Protein AF-A0A2G9QDI0-F1 (afdb_monomer)

Solvent-accessible surface area (backbone atoms only — not comparable to full-atom values): 6981 Å² total; per-residue (Å²): 109,68,62,60,52,101,79,57,48,30,57,57,38,56,26,32,65,71,65,40,63,67,59,38,51,53,41,46,76,70,64,34,63,61,71,66,82,94,65,71,67,58,73,67,55,52,57,70,60,60,84,66,69,101,73,79,79,75,68,57,62,48,36,53,36,35,18,27,64,72,62,37,47,71,56,40,53,52,43,42,75,69,64,33,63,73,79,46,56,29,86,84,68,43,35,26,54,75,53,32,55,88,88,32,74,46,27,51,50,43,53,53,56,60,68,72,77,114

Nearest PDB structures (foldseek):
  8fds-assembly1_A  TM=7.554E-01  e=3.719E-04  Homo sapiens
  4uuc-assembly1_A  TM=4.598E-01  e=1.006E-05  Homo sapiens
  3b95-assembly2_B  TM=5.152E-01  e=8.775E-05  Homo sapiens
  5gp7-assembly1_A  TM=4.749E-01  e=6.288E-05  Homo sapiens
  6iyb-assembly2_D  TM=5.246E-01  e=5.191E-04  Homo sapiens

Mean predicted aligned error: 8.55 Å

Radius of gyration: 14.85 Å; Cα contacts (8 Å, |Δi|>4): 146; chains: 1; bounding box: 28×31×45 Å

pLDDT: mean 78.04, std 16.66, range [35.28, 94.75]

Organism: Aquarana catesbeiana (NCBI:txid8400)

Foldseek 3Di:
DQDADLLRDGQLLVCLLVVPPVSNVVCVVVPHDQQPPDDDDDVVSVVVVVPDDDDCLRKPDGSLLSCQLVLPLVSNVVSVVSPHDQCDAMPVRDGSLNSHDPPRSNVVSSVVVVVVVD

Structure (mmCIF, N/CA/C/O backbone):
data_AF-A0A2G9QDI0-F1
#
_entry.id   AF-A0A2G9QDI0-F1
#
loop_
_atom_site.group_PDB
_atom_site.id
_atom_site.type_symbol
_atom_site.label_atom_id
_atom_site.label_alt_id
_atom_site.label_comp_id
_atom_site.label_asym_id
_atom_site.label_entity_id
_atom_site.label_seq_id
_atom_site.pdbx_PDB_ins_code
_atom_site.Cartn_x
_atom_site.Cartn_y
_atom_site.Cartn_z
_atom_site.occupancy
_atom_site.B_iso_or_equiv
_atom_site.auth_seq_id
_atom_site.auth_comp_id
_atom_site.auth_asym_id
_atom_site.auth_atom_id
_atom_site.pdbx_PDB_model_num
ATOM 1 N N . VAL A 1 1 ? -13.967 6.679 -7.902 1.00 79.19 1 VAL A N 1
ATOM 2 C CA . VAL A 1 1 ? -12.640 6.767 -7.250 1.00 79.19 1 VAL A CA 1
ATOM 3 C C . VAL A 1 1 ? -11.842 5.461 -7.288 1.00 79.19 1 VAL A C 1
ATOM 5 O O . VAL A 1 1 ? -10.627 5.540 -7.317 1.00 79.19 1 VAL A O 1
ATOM 8 N N . ASP A 1 2 ? -12.474 4.284 -7.410 1.00 81.19 2 ASP A N 1
ATOM 9 C CA . ASP A 1 2 ? -11.771 2.978 -7.429 1.00 81.19 2 ASP A CA 1
ATOM 10 C C . ASP A 1 2 ? -11.440 2.416 -8.827 1.00 81.19 2 ASP A C 1
ATOM 12 O O . ASP A 1 2 ? -11.217 1.212 -8.974 1.00 81.19 2 ASP A O 1
ATOM 16 N N . ALA A 1 3 ? -11.475 3.239 -9.881 1.00 81.25 3 ALA A N 1
ATOM 17 C CA . ALA A 1 3 ? -11.187 2.761 -11.236 1.00 81.25 3 ALA A CA 1
ATOM 18 C C . ALA A 1 3 ? -9.767 2.178 -11.306 1.00 81.25 3 ALA A C 1
ATOM 20 O O . ALA A 1 3 ? -8.860 2.708 -10.676 1.00 81.25 3 ALA A O 1
ATOM 21 N N . ARG A 1 4 ? -9.570 1.094 -12.059 1.00 78.50 4 ARG A N 1
ATOM 22 C CA . ARG A 1 4 ? -8.254 0.464 -12.219 1.00 78.50 4 ARG A CA 1
ATOM 23 C C . ARG A 1 4 ? -7.603 0.890 -13.526 1.00 78.50 4 ARG A C 1
ATOM 25 O O . ARG A 1 4 ? -8.290 0.964 -14.544 1.00 78.50 4 ARG A O 1
ATOM 32 N N . ASN A 1 5 ? -6.298 1.144 -13.497 1.00 76.06 5 ASN A N 1
ATOM 33 C CA . ASN A 1 5 ? -5.514 1.354 -14.714 1.00 76.06 5 ASN A CA 1
ATOM 34 C C . ASN A 1 5 ? -5.221 0.010 -15.427 1.00 76.06 5 ASN A C 1
ATOM 36 O O . ASN A 1 5 ? -5.660 -1.053 -14.981 1.00 76.06 5 ASN A O 1
ATOM 40 N N . ILE A 1 6 ? -4.471 0.050 -16.535 1.00 69.62 6 ILE A N 1
ATOM 41 C CA . ILE A 1 6 ? -4.079 -1.146 -17.313 1.00 69.62 6 ILE A CA 1
ATOM 42 C C . ILE A 1 6 ? -3.256 -2.164 -16.507 1.00 69.62 6 ILE A C 1
ATOM 44 O O . ILE A 1 6 ? -3.189 -3.335 -16.871 1.00 69.62 6 ILE A O 1
ATOM 48 N N . ASP A 1 7 ? -2.646 -1.723 -15.408 1.00 67.19 7 ASP A N 1
ATOM 49 C CA . ASP A 1 7 ? -1.860 -2.551 -14.498 1.00 67.19 7 ASP A CA 1
ATOM 50 C C . ASP A 1 7 ? -2.702 -3.113 -13.343 1.00 67.19 7 ASP A C 1
ATOM 52 O O . ASP A 1 7 ? -2.204 -3.907 -12.549 1.00 67.19 7 ASP A O 1
ATOM 56 N N . GLY A 1 8 ? -3.979 -2.731 -13.245 1.00 72.56 8 GLY A N 1
ATOM 57 C CA . GLY A 1 8 ? -4.871 -3.134 -12.161 1.00 72.56 8 GLY A CA 1
ATOM 58 C C . GLY A 1 8 ? -4.769 -2.271 -10.898 1.00 72.56 8 GLY A C 1
ATOM 59 O O . GLY A 1 8 ? -5.526 -2.516 -9.955 1.00 72.56 8 GLY A O 1
ATOM 60 N N . SER A 1 9 ? -3.898 -1.255 -10.872 1.00 76.19 9 SER A N 1
ATOM 61 C CA . SER A 1 9 ? -3.743 -0.339 -9.733 1.00 76.19 9 SER A CA 1
ATOM 62 C C . SER A 1 9 ? -4.928 0.613 -9.614 1.00 76.19 9 SER A C 1
ATOM 64 O O . SER A 1 9 ? -5.440 1.114 -10.619 1.00 76.19 9 SER A O 1
ATOM 66 N N . THR A 1 10 ? -5.355 0.886 -8.379 1.00 84.75 10 THR A N 1
ATOM 67 C CA . THR A 1 10 ? -6.307 1.964 -8.079 1.00 84.75 10 THR A CA 1
ATOM 68 C C . THR A 1 10 ? -5.564 3.286 -7.847 1.00 84.75 10 THR A C 1
ATOM 70 O O . THR A 1 10 ? -4.398 3.262 -7.444 1.00 84.75 10 THR A O 1
ATOM 73 N N . PRO A 1 11 ? -6.235 4.446 -7.989 1.00 86.94 11 PRO A N 1
ATOM 74 C CA . PRO A 1 11 ? -5.667 5.746 -7.637 1.00 86.94 11 PRO A CA 1
ATOM 75 C C . PRO A 1 11 ? -5.088 5.797 -6.219 1.00 86.94 11 PRO A C 1
ATOM 77 O O . PRO A 1 11 ? -4.084 6.463 -5.987 1.00 86.94 11 PRO A O 1
ATOM 80 N N . LEU A 1 12 ? -5.692 5.064 -5.275 1.00 85.19 12 LEU A N 1
ATOM 81 C CA . LEU A 1 12 ? -5.205 4.971 -3.899 1.00 85.19 12 LEU A CA 1
ATOM 82 C C . LEU A 1 12 ? -3.851 4.246 -3.816 1.00 85.19 12 LEU A C 1
ATOM 84 O O . LEU A 1 12 ? -2.977 4.683 -3.067 1.00 85.19 12 LEU A O 1
ATOM 88 N N . CYS A 1 13 ? -3.650 3.174 -4.593 1.00 81.12 13 CYS A N 1
ATOM 89 C CA . CYS A 1 13 ? -2.360 2.483 -4.673 1.00 81.12 13 CYS A CA 1
ATOM 90 C C . CYS A 1 13 ? -1.281 3.384 -5.282 1.00 81.12 13 CYS A C 1
ATOM 92 O O . CYS A 1 13 ? -0.195 3.487 -4.714 1.00 81.12 13 CYS A O 1
ATOM 94 N N . ASP A 1 14 ? -1.590 4.084 -6.376 1.00 83.75 14 ASP A N 1
ATOM 95 C CA . ASP A 1 14 ? -0.634 4.977 -7.042 1.00 83.75 14 ASP A CA 1
ATOM 96 C C . ASP A 1 14 ? -0.242 6.158 -6.134 1.00 83.75 14 ASP A C 1
ATOM 98 O O . ASP A 1 14 ? 0.942 6.463 -5.980 1.00 83.75 14 ASP A O 1
ATOM 102 N N . ALA A 1 15 ? -1.211 6.772 -5.443 1.00 85.56 15 ALA A N 1
ATOM 103 C CA . ALA A 1 15 ? -0.945 7.833 -4.472 1.00 85.56 15 ALA A CA 1
ATOM 104 C C . ALA A 1 15 ? -0.105 7.337 -3.279 1.00 85.56 15 ALA A C 1
ATOM 106 O O . ALA A 1 15 ? 0.790 8.047 -2.815 1.00 85.56 15 ALA A O 1
ATOM 107 N N . SER A 1 16 ? -0.344 6.100 -2.824 1.00 81.31 16 SER A N 1
ATOM 108 C CA . SER A 1 16 ? 0.442 5.455 -1.761 1.00 81.31 16 SER A CA 1
ATOM 109 C C . SER A 1 16 ? 1.874 5.160 -2.201 1.00 81.31 16 SER A C 1
ATOM 111 O O . SER A 1 16 ? 2.806 5.388 -1.434 1.00 81.31 16 SER A O 1
ATOM 113 N N . ALA A 1 17 ? 2.071 4.701 -3.440 1.00 79.25 17 ALA A N 1
ATOM 114 C CA . ALA A 1 17 ? 3.396 4.492 -4.019 1.00 79.25 17 ALA A CA 1
ATOM 115 C C . ALA A 1 17 ? 4.170 5.811 -4.178 1.00 79.25 17 ALA A C 1
ATOM 117 O O . ALA A 1 17 ? 5.381 5.840 -3.965 1.00 79.25 17 ALA A O 1
ATOM 118 N N . ALA A 1 18 ? 3.470 6.904 -4.494 1.00 83.19 18 ALA A N 1
ATOM 119 C CA . ALA 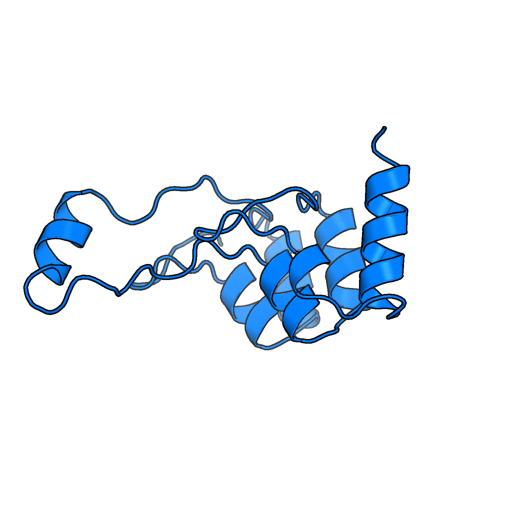A 1 18 ? 4.031 8.252 -4.535 1.00 83.19 18 ALA A CA 1
ATOM 120 C C . ALA A 1 18 ? 4.244 8.878 -3.140 1.00 83.19 18 ALA A C 1
ATOM 122 O O . ALA A 1 18 ? 4.900 9.911 -3.032 1.00 83.19 18 ALA A O 1
ATOM 123 N N . GLY A 1 19 ? 3.690 8.282 -2.076 1.00 79.94 19 GLY A N 1
ATOM 124 C CA . GLY A 1 19 ? 3.771 8.798 -0.706 1.00 79.94 19 GLY A CA 1
ATOM 125 C C . GLY A 1 19 ? 2.976 10.087 -0.461 1.00 79.94 19 GLY A C 1
ATOM 126 O O . GLY A 1 19 ? 3.265 10.798 0.498 1.00 79.94 19 GLY A O 1
ATOM 127 N N . SER A 1 20 ? 1.996 10.410 -1.311 1.00 88.88 20 SER A N 1
ATOM 128 C CA . SER A 1 20 ? 1.243 11.667 -1.225 1.00 88.88 20 SER A CA 1
ATOM 129 C C . SER A 1 20 ? 0.066 11.551 -0.254 1.00 88.88 20 SER A C 1
ATOM 131 O O . SER A 1 20 ? -1.012 11.078 -0.616 1.00 88.88 20 SER A O 1
ATOM 133 N N . LEU A 1 21 ? 0.270 12.001 0.986 1.00 87.19 21 LEU A N 1
ATOM 134 C CA . LEU A 1 21 ? -0.739 11.935 2.048 1.00 87.19 21 LEU A CA 1
ATOM 135 C C . LEU A 1 21 ? -1.999 12.743 1.713 1.00 87.19 21 LEU A C 1
ATOM 137 O O . LEU A 1 21 ? -3.101 12.303 2.020 1.00 87.19 21 LEU A O 1
ATOM 141 N N . GLU A 1 22 ? -1.863 13.898 1.064 1.00 90.31 22 GLU A N 1
ATOM 142 C CA . GLU A 1 22 ? -2.983 14.761 0.678 1.00 90.31 22 GLU A CA 1
ATOM 143 C C . GLU A 1 22 ? -3.889 14.077 -0.349 1.00 90.31 22 GLU A C 1
ATOM 145 O O . GLU A 1 22 ? -5.107 14.040 -0.175 1.00 90.31 22 GLU A O 1
ATOM 150 N N . CYS A 1 23 ? -3.297 13.478 -1.388 1.00 88.75 23 CYS A N 1
ATOM 151 C CA . CYS A 1 23 ? -4.038 12.712 -2.387 1.00 88.75 23 CYS A CA 1
ATOM 152 C C . CYS A 1 23 ? -4.743 11.512 -1.753 1.00 88.75 23 CYS A C 1
ATOM 154 O O . CYS A 1 23 ? -5.881 11.210 -2.100 1.00 88.75 23 CYS A O 1
ATOM 156 N N . ILE A 1 24 ? -4.087 10.842 -0.805 1.00 86.19 24 ILE A N 1
ATOM 157 C CA . ILE A 1 24 ? -4.644 9.684 -0.102 1.00 86.19 24 ILE A CA 1
ATOM 158 C C . ILE A 1 24 ? -5.838 10.102 0.754 1.00 86.19 24 ILE A C 1
ATOM 160 O O . ILE A 1 24 ? -6.904 9.510 0.604 1.00 86.19 24 ILE A O 1
ATOM 164 N N 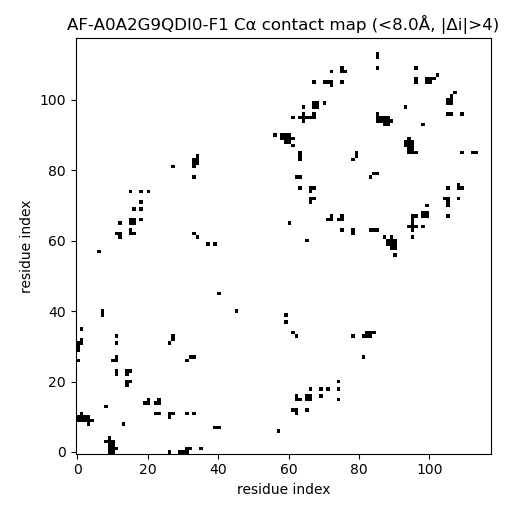. LYS A 1 25 ? -5.706 11.155 1.572 1.00 87.00 25 LYS A N 1
ATOM 165 C CA . LYS A 1 25 ? -6.819 11.704 2.364 1.00 87.00 25 LYS A CA 1
ATOM 166 C C . LYS A 1 25 ? -8.016 12.034 1.481 1.00 87.00 25 LYS A C 1
ATOM 168 O O . LYS A 1 25 ? -9.113 11.557 1.748 1.00 87.00 25 LYS A O 1
ATOM 173 N N . LEU A 1 26 ? -7.788 12.765 0.390 1.00 92.12 26 LEU A N 1
ATOM 174 C CA . LEU A 1 26 ? -8.854 13.146 -0.532 1.00 92.12 26 LEU A CA 1
ATOM 175 C C . LEU A 1 26 ? -9.535 11.917 -1.154 1.00 92.12 26 LEU A C 1
ATOM 177 O O . LEU A 1 26 ? -10.756 11.842 -1.215 1.00 92.12 26 LEU A O 1
ATOM 181 N N . LEU A 1 27 ? -8.768 10.921 -1.601 1.00 89.62 27 LEU A N 1
ATOM 182 C CA . LEU A 1 27 ? -9.338 9.700 -2.175 1.00 89.62 27 LEU A CA 1
ATOM 183 C C . LEU A 1 27 ? -10.189 8.935 -1.153 1.00 89.62 27 LEU A C 1
ATOM 185 O O . LEU A 1 27 ? -11.281 8.477 -1.493 1.00 89.62 27 LEU A O 1
ATOM 189 N N . LEU A 1 28 ? -9.714 8.824 0.089 1.00 86.31 28 LEU A N 1
ATOM 190 C CA . LEU A 1 28 ? -10.423 8.154 1.181 1.00 86.31 28 LEU A CA 1
ATOM 191 C C . LEU A 1 28 ? -11.711 8.890 1.573 1.00 86.31 28 LEU A C 1
ATOM 193 O O . LEU A 1 28 ? -12.753 8.251 1.710 1.00 86.31 28 LEU A O 1
ATOM 197 N N . GLU A 1 29 ? -11.678 10.221 1.670 1.00 88.38 29 GLU A N 1
ATOM 198 C CA . GLU A 1 29 ? -12.858 11.061 1.935 1.00 88.38 29 GLU A CA 1
ATOM 199 C C . GLU A 1 29 ? -13.945 10.898 0.863 1.00 88.38 29 GLU A C 1
ATOM 201 O O . GLU A 1 29 ? -15.136 10.905 1.170 1.00 88.38 29 GLU A O 1
ATOM 206 N N . TYR A 1 30 ? -13.547 10.679 -0.392 1.00 90.69 30 TYR A N 1
ATOM 207 C CA . TYR A 1 30 ? -14.466 10.417 -1.503 1.00 90.69 30 TYR A CA 1
ATOM 208 C C . TYR A 1 30 ? -14.872 8.935 -1.625 1.00 90.69 30 TYR A C 1
ATOM 210 O O . TYR A 1 30 ? -15.458 8.528 -2.634 1.00 90.69 30 TYR A O 1
ATOM 218 N N . GLY A 1 31 ? -14.586 8.122 -0.604 1.00 85.00 31 GLY A N 1
ATOM 219 C CA . GLY A 1 31 ? -15.038 6.737 -0.497 1.00 85.00 31 GLY A CA 1
ATOM 220 C C . GLY A 1 31 ? -14.192 5.732 -1.274 1.00 85.00 31 GLY A C 1
ATOM 221 O O . GLY A 1 31 ? -14.714 4.690 -1.675 1.00 85.00 31 GLY A O 1
ATOM 222 N N . ALA A 1 32 ? -12.909 6.026 -1.522 1.00 85.88 32 ALA A N 1
ATOM 223 C CA . ALA A 1 32 ? -12.008 5.042 -2.109 1.00 85.88 32 ALA A CA 1
ATOM 224 C C . ALA A 1 32 ? -11.892 3.810 -1.205 1.00 85.88 32 ALA A C 1
ATOM 226 O O . ALA A 1 32 ? -11.685 3.906 0.006 1.00 85.88 32 ALA A O 1
ATOM 227 N N . LYS A 1 33 ? -11.995 2.627 -1.805 1.00 80.25 33 LYS A N 1
ATOM 228 C CA . LYS A 1 33 ? -11.842 1.364 -1.086 1.00 80.25 33 LYS A CA 1
ATOM 229 C C . LYS A 1 33 ? -10.379 1.167 -0.716 1.00 80.25 33 LYS A C 1
ATOM 231 O O . LYS A 1 33 ? -9.532 1.017 -1.593 1.00 80.25 33 LYS A O 1
ATOM 236 N N . VAL A 1 34 ? -10.108 1.065 0.584 1.00 79.06 34 VAL A N 1
ATOM 237 C CA . VAL A 1 34 ? -8.759 0.783 1.111 1.00 79.06 34 VAL A CA 1
ATOM 238 C C . VAL A 1 34 ? -8.277 -0.617 0.732 1.00 79.06 34 VAL A C 1
ATOM 240 O O . VAL A 1 34 ? -7.101 -0.825 0.444 1.00 79.06 34 VAL A O 1
ATOM 243 N N . ASN A 1 35 ? -9.208 -1.573 0.673 1.00 70.00 35 ASN A N 1
ATOM 244 C CA . ASN A 1 35 ? -8.946 -2.960 0.294 1.00 70.00 35 ASN A CA 1
ATOM 245 C C . ASN A 1 35 ? -9.876 -3.363 -0.866 1.00 70.00 35 ASN A C 1
ATOM 247 O O . ASN A 1 35 ? -10.862 -4.072 -0.645 1.00 70.00 35 ASN A O 1
ATOM 251 N N . PRO A 1 36 ? -9.657 -2.876 -2.099 1.00 63.69 36 PRO A N 1
ATOM 252 C CA . PRO A 1 36 ? -10.534 -3.227 -3.205 1.00 63.69 36 PRO A CA 1
ATOM 253 C C . PRO A 1 36 ? -10.474 -4.749 -3.461 1.00 63.69 36 PRO A C 1
ATOM 255 O O . PRO A 1 36 ? -9.406 -5.348 -3.329 1.00 63.69 36 PRO A O 1
ATOM 258 N N . PRO A 1 37 ? -11.595 -5.395 -3.840 1.00 55.69 37 PRO A N 1
ATOM 259 C CA . PRO A 1 37 ? -11.645 -6.842 -4.035 1.00 55.69 37 PRO A CA 1
ATOM 260 C C . PRO A 1 37 ? -10.650 -7.288 -5.108 1.00 55.69 37 PRO A C 1
ATOM 262 O O . PRO A 1 37 ? -10.598 -6.686 -6.181 1.00 55.69 37 PRO A O 1
ATOM 265 N N . LEU A 1 38 ? -9.881 -8.335 -4.808 1.00 52.72 38 LEU A N 1
ATOM 266 C CA . LEU A 1 38 ? -8.841 -8.936 -5.647 1.00 52.72 38 LEU A CA 1
ATOM 267 C C . LEU A 1 38 ? -9.432 -9.439 -6.973 1.00 52.72 38 LEU A C 1
ATOM 269 O O . LEU A 1 38 ? -9.801 -10.598 -7.1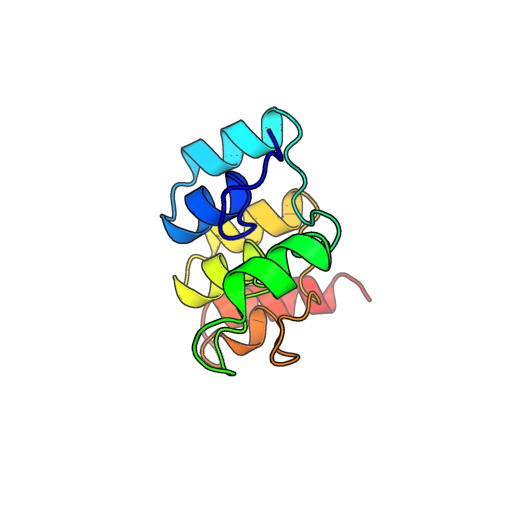05 1.00 52.72 38 LEU A O 1
ATOM 273 N N . PHE A 1 39 ? -9.555 -8.562 -7.958 1.00 52.16 39 PHE A N 1
ATOM 274 C CA . PHE A 1 39 ? -9.813 -8.965 -9.332 1.00 52.16 39 PHE A CA 1
ATOM 275 C C . PHE A 1 39 ? -8.717 -8.337 -10.168 1.00 52.16 39 PHE A C 1
ATOM 277 O O . PHE A 1 39 ? -8.843 -7.201 -10.638 1.00 52.16 39 PHE A O 1
ATOM 284 N N . THR A 1 40 ? -7.616 -9.073 -10.311 1.00 53.25 40 THR A N 1
ATOM 285 C CA . THR A 1 40 ? -6.782 -8.895 -11.491 1.00 53.25 40 THR A CA 1
ATOM 286 C C . THR A 1 40 ? -7.636 -9.139 -12.719 1.00 53.25 40 THR A C 1
ATOM 288 O O . THR A 1 40 ? -8.691 -9.778 -12.662 1.00 53.25 40 THR A O 1
ATOM 291 N N . ALA A 1 41 ? -7.242 -8.474 -13.793 1.00 51.50 41 ALA A N 1
ATOM 292 C CA . ALA A 1 41 ? -8.023 -8.349 -14.999 1.00 51.50 41 ALA A CA 1
ATOM 293 C C . ALA A 1 41 ? -8.611 -9.699 -15.449 1.00 51.50 41 ALA A C 1
ATOM 295 O O . ALA A 1 41 ? -7.995 -10.744 -15.267 1.00 51.50 41 ALA A O 1
ATOM 296 N N . SER A 1 42 ? -9.827 -9.648 -16.006 1.00 49.03 42 SER A N 1
ATOM 297 C CA . SER A 1 42 ? -10.545 -10.789 -16.593 1.00 49.03 42 SER A CA 1
ATOM 298 C C . SER A 1 42 ? -9.579 -11.789 -17.251 1.00 49.03 42 SER A C 1
ATOM 300 O O . SER A 1 42 ? -8.638 -11.333 -17.902 1.00 49.03 42 SER A O 1
ATOM 302 N N . PRO A 1 43 ? -9.821 -13.112 -17.186 1.00 51.34 43 PRO A N 1
ATOM 303 C CA . PRO A 1 43 ? -8.988 -14.120 -17.855 1.00 51.34 43 PRO A CA 1
ATOM 304 C C . PRO A 1 43 ? -8.633 -13.775 -19.315 1.00 51.34 43 PRO A C 1
ATOM 306 O O . PRO A 1 43 ? -7.575 -14.145 -19.815 1.00 51.34 43 PRO A O 1
ATOM 309 N N . LEU A 1 44 ? -9.494 -13.002 -19.989 1.00 47.78 44 LEU A N 1
ATOM 310 C CA . LEU A 1 44 ? -9.285 -12.473 -21.337 1.00 47.78 44 LEU A CA 1
ATOM 311 C C . LEU A 1 44 ? -8.123 -11.460 -21.445 1.00 47.78 44 LEU A C 1
ATOM 313 O O . LEU A 1 44 ? -7.399 -11.443 -22.433 1.00 47.78 44 LEU A O 1
ATOM 317 N N . HIS A 1 45 ? -7.934 -10.610 -20.438 1.00 52.28 45 HIS A N 1
ATOM 318 C CA . HIS A 1 45 ? -6.840 -9.639 -20.368 1.00 52.28 45 HIS A CA 1
ATOM 319 C C . HIS A 1 45 ? -5.500 -10.332 -20.095 1.00 52.28 45 HIS A C 1
ATOM 321 O O . HIS A 1 45 ? -4.481 -9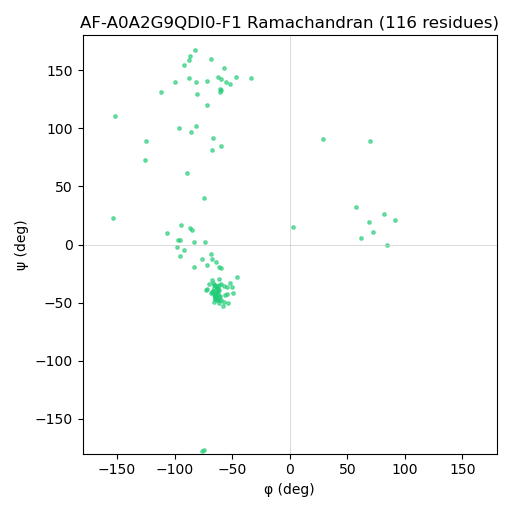.977 -20.686 1.00 52.28 45 HIS A O 1
ATOM 327 N N . GLU A 1 46 ? -5.523 -11.358 -19.242 1.00 49.12 46 GLU A N 1
ATOM 328 C CA . GLU A 1 46 ? -4.369 -12.213 -18.972 1.00 49.12 46 GLU A CA 1
ATOM 329 C C . GLU A 1 46 ? -3.955 -12.981 -20.237 1.00 49.12 46 GLU A C 1
ATOM 331 O O . GLU A 1 46 ? -2.778 -12.989 -20.597 1.00 49.12 46 GLU A O 1
ATOM 336 N N . ALA A 1 47 ? -4.927 -13.490 -21.006 1.00 54.81 47 ALA A N 1
ATOM 337 C CA . ALA A 1 47 ? -4.687 -14.114 -22.306 1.00 54.81 47 ALA A CA 1
ATOM 338 C C . ALA A 1 47 ? -4.060 -13.145 -23.331 1.00 54.81 47 ALA A C 1
ATOM 340 O O . ALA A 1 47 ? -3.072 -13.502 -23.972 1.00 54.81 47 ALA A O 1
ATOM 341 N N . CYS A 1 48 ? -4.558 -11.908 -23.453 1.00 51.09 48 CYS A N 1
ATOM 342 C CA . CYS A 1 48 ? -4.022 -10.923 -24.405 1.00 51.09 48 CYS A CA 1
ATOM 343 C C . CYS A 1 48 ? -2.600 -10.446 -24.060 1.00 51.09 48 CYS A C 1
ATOM 345 O O . CYS A 1 48 ? -1.824 -10.134 -24.961 1.00 51.09 48 CYS A O 1
ATOM 347 N N . MET A 1 49 ? -2.234 -10.414 -22.776 1.00 46.06 49 MET A N 1
ATOM 348 C CA . MET A 1 49 ? -0.876 -10.069 -22.327 1.00 46.06 49 MET A CA 1
ATOM 349 C C . MET A 1 49 ? 0.101 -11.261 -22.364 1.00 46.06 49 MET A C 1
ATOM 351 O O . MET A 1 49 ? 1.315 -11.060 -22.393 1.00 46.06 49 MET A O 1
ATOM 355 N N . SER A 1 50 ? -0.399 -12.503 -22.400 1.00 45.75 50 SER A N 1
ATOM 356 C CA . SER A 1 50 ? 0.404 -13.736 -22.284 1.00 45.75 50 SER A CA 1
ATOM 357 C C . SER A 1 50 ? 1.255 -14.111 -23.512 1.00 45.75 50 SER A C 1
ATOM 359 O O . SER A 1 50 ? 1.978 -15.106 -23.482 1.00 45.75 50 SER A O 1
ATOM 361 N N . GLY A 1 51 ? 1.255 -13.294 -24.570 1.00 46.50 51 GLY A N 1
ATOM 362 C CA . GLY A 1 51 ? 2.070 -13.508 -25.774 1.00 46.50 51 GLY A CA 1
ATOM 363 C C . GLY A 1 51 ? 3.588 -13.345 -25.591 1.00 46.50 51 GLY A C 1
ATOM 364 O O . GLY A 1 51 ? 4.343 -13.662 -26.508 1.00 46.50 51 GLY A O 1
ATOM 365 N N . ALA A 1 52 ? 4.071 -12.877 -24.433 1.00 38.84 52 ALA A N 1
ATOM 366 C CA . ALA A 1 52 ? 5.502 -12.803 -24.143 1.00 38.84 52 ALA A CA 1
ATOM 367 C C . ALA A 1 52 ? 5.816 -12.902 -22.635 1.00 38.84 52 ALA A C 1
ATOM 369 O O . ALA A 1 52 ? 5.624 -11.956 -21.880 1.00 38.84 52 ALA A O 1
ATOM 370 N N . LYS A 1 53 ? 6.421 -14.032 -22.237 1.00 35.28 53 LYS A N 1
ATOM 371 C CA . LYS A 1 53 ? 7.163 -14.279 -20.977 1.00 35.28 53 LYS A CA 1
ATOM 372 C C . LYS A 1 53 ? 6.365 -14.342 -19.657 1.00 35.28 53 LYS A C 1
ATOM 374 O O . LYS A 1 53 ? 6.297 -13.394 -18.886 1.00 35.28 53 LYS A O 1
ATOM 379 N N . VAL A 1 54 ? 5.924 -15.566 -19.371 1.00 38.84 54 VAL A N 1
ATOM 380 C CA . VAL A 1 54 ? 5.850 -16.381 -18.128 1.00 38.84 54 VAL A CA 1
ATOM 381 C C . VAL A 1 54 ? 6.286 -15.866 -16.727 1.00 38.84 54 VAL A C 1
ATOM 383 O O . VAL A 1 54 ? 6.426 -16.696 -15.841 1.00 38.84 54 VAL A O 1
ATOM 386 N N . ASN A 1 55 ? 6.497 -14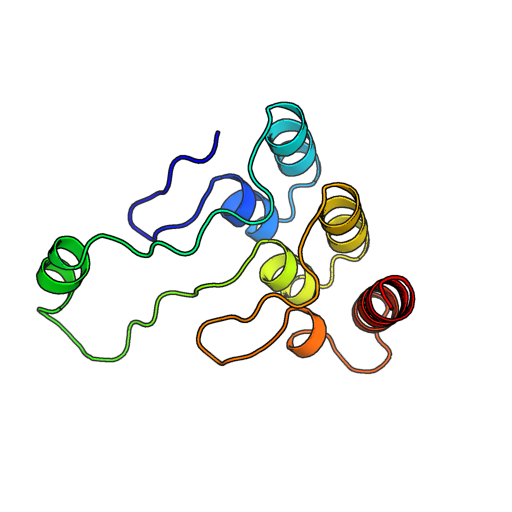.577 -16.433 1.00 40.88 55 ASN A N 1
ATOM 387 C CA . ASN A 1 55 ? 6.832 -14.140 -15.057 1.00 40.88 55 ASN A CA 1
ATOM 388 C C . ASN A 1 55 ? 6.436 -12.695 -14.692 1.00 40.88 55 ASN A C 1
ATOM 390 O O . ASN A 1 55 ? 6.989 -12.112 -13.761 1.00 40.88 55 ASN A O 1
ATOM 394 N N . ALA A 1 56 ? 5.459 -12.097 -15.375 1.00 40.66 56 ALA A N 1
ATOM 395 C CA . ALA A 1 56 ? 4.911 -10.799 -14.980 1.00 40.66 56 ALA A CA 1
ATOM 396 C C . ALA A 1 56 ? 3.733 -10.966 -14.001 1.00 40.66 56 ALA A C 1
ATOM 398 O O . ALA A 1 56 ? 2.611 -10.561 -14.289 1.00 40.66 56 ALA A O 1
ATOM 399 N N . ALA A 1 57 ? 3.986 -11.556 -12.829 1.00 42.75 57 ALA A N 1
ATOM 400 C CA . ALA A 1 57 ? 3.059 -11.501 -11.701 1.00 42.75 57 ALA A CA 1
ATOM 401 C C . ALA A 1 57 ? 2.986 -10.048 -11.191 1.00 42.75 57 ALA A C 1
ATOM 403 O O . ALA A 1 57 ? 3.680 -9.675 -10.243 1.00 42.75 57 ALA A O 1
ATOM 404 N N . LYS A 1 58 ? 2.192 -9.197 -11.856 1.00 51.09 58 LYS A N 1
ATOM 405 C CA . LYS A 1 58 ? 1.942 -7.810 -11.438 1.00 51.09 58 LYS A CA 1
ATOM 406 C C . LYS A 1 58 ? 1.161 -7.814 -10.114 1.00 51.09 58 LYS A C 1
ATOM 408 O O . LYS A 1 58 ? -0.051 -7.978 -10.062 1.00 51.09 58 LYS A O 1
ATOM 413 N N . LEU A 1 59 ? 1.951 -7.785 -9.041 1.00 54.12 59 LEU A N 1
ATOM 414 C CA . LEU A 1 59 ? 1.757 -7.152 -7.734 1.00 54.12 59 LEU A CA 1
ATOM 415 C C . LEU A 1 59 ? 0.294 -7.017 -7.270 1.00 54.12 59 LEU A C 1
ATOM 417 O O . LEU A 1 59 ? -0.332 -5.982 -7.460 1.00 54.12 59 LEU A O 1
ATOM 421 N N . HIS A 1 60 ? -0.216 -8.018 -6.547 1.00 67.44 60 HIS A N 1
ATOM 422 C CA . HIS A 1 60 ? -1.394 -7.857 -5.672 1.00 67.44 60 HIS A CA 1
ATOM 423 C C . HIS A 1 60 ? -1.038 -7.086 -4.384 1.00 67.44 60 HIS A C 1
ATOM 425 O O . HIS A 1 60 ? -1.439 -7.447 -3.279 1.00 67.44 60 HIS A O 1
ATOM 431 N N . GLU A 1 61 ? -0.209 -6.056 -4.505 1.00 73.94 61 GLU A N 1
ATOM 432 C CA . GLU A 1 61 ? 0.223 -5.246 -3.377 1.00 73.94 61 GLU A CA 1
ATOM 433 C C . GLU A 1 61 ? -0.864 -4.226 -3.033 1.00 73.94 61 GLU A C 1
ATOM 435 O O . GLU A 1 61 ? -1.389 -3.519 -3.891 1.00 73.94 61 GLU A O 1
ATOM 440 N N . THR A 1 62 ? -1.235 -4.171 -1.757 1.00 82.62 62 THR A N 1
ATOM 441 C CA . THR A 1 62 ? -2.173 -3.166 -1.238 1.00 82.62 62 THR A CA 1
ATOM 442 C C . THR A 1 62 ? -1.452 -1.851 -0.937 1.00 82.62 62 THR A C 1
ATOM 444 O O . THR A 1 62 ? -0.226 -1.813 -0.821 1.00 82.62 62 THR A O 1
ATOM 447 N N . ALA A 1 63 ? -2.206 -0.773 -0.706 1.00 83.62 63 ALA A N 1
ATOM 448 C CA . ALA A 1 63 ? -1.660 0.505 -0.241 1.00 83.62 63 ALA A CA 1
ATOM 449 C C . ALA A 1 63 ? -0.727 0.349 0.984 1.00 83.62 63 ALA A C 1
ATOM 451 O O . ALA A 1 63 ? 0.322 0.988 1.052 1.00 83.62 63 ALA A O 1
ATOM 452 N N . LEU A 1 64 ? -1.041 -0.579 1.902 1.00 88.38 64 LEU A N 1
ATOM 453 C CA . LEU A 1 64 ? -0.201 -0.881 3.067 1.00 88.38 64 LEU A CA 1
ATOM 454 C C . LEU A 1 64 ? 1.153 -1.514 2.701 1.00 88.38 64 LEU A C 1
ATOM 456 O O . LEU A 1 64 ? 2.146 -1.236 3.371 1.00 88.38 64 LEU A O 1
ATOM 460 N N . HIS A 1 65 ? 1.235 -2.316 1.632 1.00 89.38 65 HIS A N 1
ATOM 461 C CA . HIS A 1 65 ? 2.518 -2.846 1.146 1.00 89.38 65 HIS A CA 1
ATOM 462 C C . HIS A 1 65 ? 3.419 -1.718 0.637 1.00 89.38 65 HIS A C 1
ATOM 464 O O . HIS A 1 65 ? 4.609 -1.681 0.954 1.00 89.38 65 HIS A O 1
ATOM 470 N N . HIS A 1 66 ? 2.850 -0.772 -0.114 1.00 84.44 66 HIS A N 1
ATOM 471 C CA . HIS A 1 66 ? 3.584 0.405 -0.572 1.00 84.44 66 HIS A CA 1
ATOM 472 C C . HIS A 1 66 ? 4.045 1.261 0.609 1.00 84.44 66 HIS A C 1
ATOM 474 O O . HIS A 1 66 ? 5.230 1.581 0.681 1.00 84.44 66 HIS A O 1
ATOM 480 N N . ALA A 1 67 ? 3.161 1.530 1.575 1.00 88.06 67 ALA A N 1
ATOM 481 C CA . ALA A 1 67 ? 3.478 2.286 2.787 1.00 88.06 67 ALA A CA 1
ATOM 482 C C . ALA A 1 67 ? 4.649 1.674 3.580 1.00 88.06 67 ALA A C 1
ATOM 484 O O . ALA A 1 67 ? 5.569 2.387 3.991 1.00 88.06 67 ALA A O 1
ATOM 485 N N . ALA A 1 68 ? 4.662 0.343 3.722 1.00 91.69 68 ALA A N 1
ATOM 486 C CA . ALA A 1 68 ? 5.755 -0.389 4.355 1.00 91.69 68 ALA A CA 1
ATOM 487 C C . ALA A 1 68 ? 7.080 -0.237 3.590 1.00 91.69 68 ALA A C 1
ATOM 489 O O . ALA A 1 68 ? 8.112 0.068 4.190 1.00 91.69 68 ALA A O 1
ATOM 490 N N . LYS A 1 69 ? 7.055 -0.385 2.258 1.00 88.00 69 LYS A N 1
ATOM 491 C CA . LYS A 1 69 ? 8.246 -0.254 1.399 1.00 88.00 69 LYS A CA 1
ATOM 492 C C . LYS A 1 69 ? 8.867 1.137 1.449 1.00 88.00 69 LYS A C 1
ATOM 494 O O . LYS A 1 69 ? 10.092 1.251 1.478 1.00 88.00 69 LYS A O 1
ATOM 499 N N . VAL A 1 70 ? 8.037 2.181 1.477 1.00 88.19 70 VAL A N 1
ATOM 500 C CA . VAL A 1 70 ? 8.501 3.576 1.574 1.00 88.19 70 VAL A CA 1
ATOM 501 C C . VAL A 1 70 ? 8.789 4.012 3.014 1.00 88.19 70 VAL A C 1
ATOM 503 O O . VAL A 1 70 ? 9.186 5.150 3.237 1.00 88.19 70 VAL A O 1
ATOM 506 N N . LYS A 1 71 ? 8.637 3.106 3.994 1.00 92.25 71 LYS A N 1
ATOM 507 C CA . LYS A 1 71 ? 8.909 3.333 5.423 1.00 92.25 71 LYS A CA 1
ATOM 508 C C . LYS A 1 71 ? 8.111 4.504 6.017 1.00 92.25 71 LYS A C 1
ATOM 510 O O . LYS A 1 71 ? 8.591 5.185 6.922 1.00 92.25 71 LYS A O 1
ATOM 515 N N . ASN A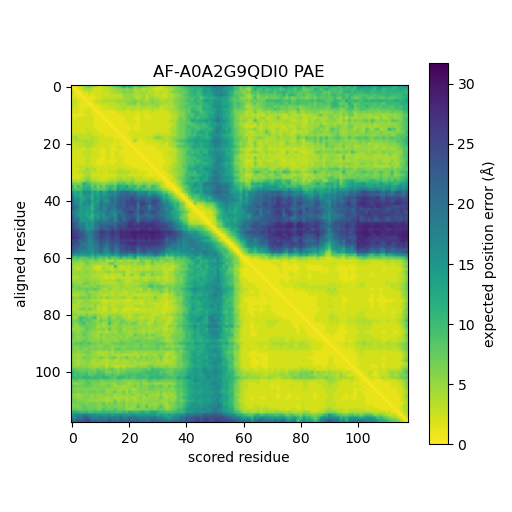 1 72 ? 6.898 4.737 5.518 1.00 90.38 72 ASN A N 1
ATOM 516 C CA . ASN A 1 72 ? 6.064 5.861 5.934 1.00 90.38 72 ASN A CA 1
ATOM 517 C C . ASN A 1 72 ? 5.063 5.414 7.009 1.00 90.38 72 ASN A C 1
ATOM 519 O O . ASN A 1 72 ? 4.040 4.805 6.703 1.00 90.38 72 ASN A O 1
ATOM 523 N N . LYS A 1 73 ? 5.386 5.706 8.275 1.00 93.44 73 LYS A N 1
ATOM 524 C CA . LYS A 1 73 ? 4.556 5.359 9.438 1.00 93.44 73 LYS A CA 1
ATOM 525 C C . LYS A 1 73 ? 3.205 6.073 9.414 1.00 93.44 73 LYS A C 1
ATOM 527 O O . LYS A 1 73 ? 2.192 5.412 9.600 1.00 93.44 73 LYS A O 1
ATOM 532 N N . ASP A 1 74 ? 3.187 7.370 9.128 1.00 91.81 74 ASP A N 1
ATOM 533 C CA . ASP A 1 74 ? 1.955 8.170 9.132 1.00 91.81 74 ASP A CA 1
ATOM 534 C C . ASP A 1 74 ? 0.967 7.666 8.069 1.00 91.81 74 ASP A C 1
ATOM 536 O O . ASP A 1 74 ? -0.242 7.620 8.288 1.00 91.81 74 ASP A O 1
ATOM 540 N N . LEU A 1 75 ? 1.490 7.210 6.926 1.00 88.69 75 LEU A N 1
ATOM 541 C CA . LEU A 1 75 ? 0.683 6.566 5.896 1.00 88.69 75 LEU A CA 1
ATOM 542 C C . LEU A 1 75 ? 0.103 5.222 6.363 1.00 88.69 75 LEU A C 1
ATOM 544 O O . LEU A 1 75 ? -1.046 4.914 6.053 1.00 88.69 75 LEU A O 1
ATOM 548 N N . ILE A 1 76 ? 0.872 4.416 7.100 1.00 92.25 76 ILE A N 1
ATOM 549 C CA . ILE A 1 76 ? 0.368 3.160 7.676 1.00 92.25 76 ILE A CA 1
ATOM 550 C C . ILE A 1 76 ? -0.772 3.458 8.649 1.00 92.25 76 ILE A C 1
ATOM 552 O O . ILE A 1 76 ? -1.837 2.862 8.514 1.00 92.25 76 ILE A O 1
ATOM 556 N N . GLU A 1 77 ? -0.569 4.390 9.582 1.00 92.44 77 GLU A N 1
ATOM 557 C CA . GLU A 1 77 ? -1.579 4.767 10.578 1.00 92.44 77 GLU A CA 1
ATOM 558 C C . GLU A 1 77 ? -2.871 5.222 9.894 1.00 92.44 77 GLU A C 1
ATOM 560 O O . GLU A 1 77 ? -3.932 4.660 10.156 1.00 92.44 77 GLU A O 1
ATOM 565 N N . MET A 1 78 ? -2.768 6.124 8.914 1.00 88.88 78 MET A N 1
ATOM 566 C CA . MET A 1 78 ? -3.917 6.596 8.141 1.00 88.88 78 MET A CA 1
ATOM 567 C C . MET A 1 78 ? -4.637 5.467 7.396 1.00 88.88 78 MET A C 1
ATOM 569 O O . MET A 1 78 ? -5.858 5.356 7.459 1.00 88.88 78 MET A O 1
ATOM 573 N N . LEU A 1 79 ? -3.913 4.602 6.681 1.00 86.38 79 LEU A N 1
ATOM 574 C CA . LEU A 1 79 ? -4.547 3.508 5.944 1.00 86.38 79 LEU A CA 1
ATOM 575 C C . LEU A 1 79 ? -5.254 2.532 6.888 1.00 86.38 79 LEU A C 1
ATOM 577 O O . LEU A 1 79 ? -6.335 2.056 6.549 1.00 86.38 79 LEU A O 1
ATOM 581 N N . VAL A 1 80 ? -4.681 2.244 8.061 1.00 89.94 80 VAL A N 1
ATOM 582 C CA . VAL A 1 80 ? -5.311 1.380 9.069 1.00 89.94 80 VAL A CA 1
ATOM 58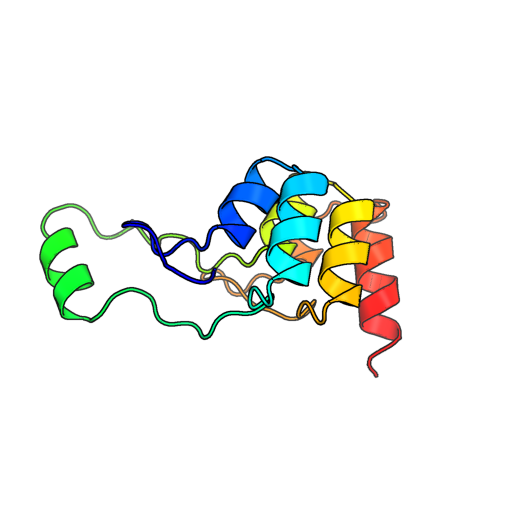3 C C . VAL A 1 80 ? -6.542 2.045 9.688 1.00 89.94 80 VAL A C 1
ATOM 585 O O . VAL A 1 80 ? -7.568 1.381 9.823 1.00 89.94 80 VAL A O 1
ATOM 588 N N . GLU A 1 81 ? -6.491 3.344 9.996 1.00 86.81 81 GLU A N 1
ATOM 589 C CA . GLU A 1 81 ? -7.642 4.115 10.498 1.00 86.81 81 GLU A CA 1
ATOM 590 C C . GLU A 1 81 ? -8.842 4.066 9.545 1.00 86.81 81 GLU A C 1
ATOM 592 O O . GLU A 1 81 ? -9.984 3.957 9.987 1.00 86.81 81 GLU A O 1
ATOM 597 N N . PHE A 1 82 ? -8.590 4.057 8.235 1.00 82.94 82 PHE A N 1
ATOM 598 C CA . PHE A 1 82 ? -9.625 3.911 7.209 1.00 82.94 82 PHE A CA 1
ATOM 599 C C . PHE A 1 82 ? -9.973 2.444 6.875 1.00 82.94 82 PHE A C 1
ATOM 601 O O . PHE A 1 82 ? -10.651 2.165 5.885 1.00 82.94 82 PHE A O 1
ATOM 608 N N . GLY A 1 83 ? -9.551 1.484 7.704 1.00 83.00 83 GLY A N 1
ATOM 609 C CA . GLY A 1 83 ? -9.919 0.070 7.582 1.00 83.00 83 GLY A CA 1
ATOM 610 C C . GLY A 1 83 ? -8.964 -0.774 6.736 1.00 83.00 83 GLY A C 1
ATOM 611 O O . GLY A 1 83 ? -9.347 -1.830 6.231 1.00 83.00 83 GLY A O 1
ATOM 612 N N . GLY A 1 84 ? -7.724 -0.331 6.540 1.00 85.62 84 GLY A N 1
ATOM 613 C CA . GLY A 1 84 ? -6.682 -1.077 5.839 1.00 85.62 84 GLY A CA 1
ATOM 614 C C . GLY A 1 84 ? -6.366 -2.408 6.516 1.00 85.62 84 GLY A C 1
ATOM 615 O O . GLY A 1 84 ? -6.137 -2.480 7.721 1.00 85.62 84 GLY A O 1
ATOM 616 N N . ASN A 1 85 ? -6.334 -3.485 5.730 1.00 87.00 85 ASN A N 1
ATOM 617 C CA . ASN A 1 85 ? -6.070 -4.818 6.258 1.00 87.00 85 ASN A CA 1
ATOM 618 C C . ASN A 1 85 ? -4.561 -5.053 6.437 1.00 87.00 85 ASN A C 1
ATOM 620 O O . ASN A 1 85 ? -3.860 -5.375 5.474 1.00 87.00 85 ASN A O 1
ATOM 624 N N . VAL A 1 86 ? -4.077 -4.963 7.679 1.00 90.94 86 VAL A N 1
ATOM 625 C CA . VAL A 1 86 ? -2.675 -5.254 8.046 1.00 90.94 86 VAL A CA 1
ATOM 626 C C . VAL A 1 86 ? -2.255 -6.701 7.758 1.00 90.94 86 VAL A C 1
ATOM 628 O O . VAL A 1 86 ? -1.072 -6.981 7.600 1.00 90.94 86 VAL A O 1
ATOM 631 N N . TYR A 1 87 ? -3.217 -7.613 7.604 1.00 89.69 87 TYR A N 1
ATOM 632 C CA . TYR A 1 87 ? -2.988 -9.024 7.297 1.00 89.69 87 TYR A CA 1
ATOM 633 C C . TYR A 1 87 ? -3.117 -9.371 5.809 1.00 89.69 87 TYR A C 1
ATOM 635 O O . TYR A 1 87 ? -3.036 -10.554 5.460 1.00 89.69 87 TYR A O 1
ATOM 643 N N . ALA A 1 88 ? -3.339 -8.381 4.934 1.00 85.31 88 ALA A N 1
ATOM 644 C CA . ALA A 1 88 ? -3.434 -8.604 3.493 1.00 85.31 88 ALA A CA 1
ATOM 645 C C . ALA A 1 88 ? -2.183 -9.322 2.976 1.00 85.31 88 ALA A C 1
ATOM 647 O O . ALA A 1 88 ? -1.079 -9.013 3.409 1.00 85.31 88 ALA A O 1
ATOM 648 N N . ARG A 1 89 ? -2.347 -10.271 2.051 1.00 85.56 89 ARG A N 1
ATOM 649 C CA . ARG A 1 89 ? -1.226 -10.992 1.441 1.00 85.56 89 ARG A CA 1
ATOM 650 C C . ARG A 1 89 ? -1.091 -10.630 -0.028 1.00 85.56 89 ARG A C 1
ATOM 652 O O . ARG A 1 89 ? -2.084 -10.666 -0.751 1.00 85.56 89 ARG A O 1
ATOM 659 N N . ASP A 1 90 ? 0.128 -10.308 -0.443 1.00 81.81 90 ASP A N 1
ATOM 660 C CA . ASP A 1 90 ? 0.482 -10.152 -1.852 1.00 81.81 90 ASP A CA 1
ATOM 661 C C . ASP A 1 90 ? 0.599 -11.517 -2.569 1.00 81.81 90 ASP A C 1
ATOM 663 O O . ASP A 1 90 ? 0.410 -12.590 -1.988 1.00 81.81 90 ASP A O 1
ATOM 667 N N . ASN A 1 91 ? 0.984 -11.487 -3.847 1.00 74.75 91 ASN A N 1
ATOM 668 C CA . ASN A 1 91 ? 1.216 -12.687 -4.665 1.00 74.75 91 ASN A CA 1
ATOM 669 C C . ASN A 1 91 ? 2.362 -13.581 -4.190 1.00 74.75 91 ASN A C 1
ATOM 671 O O . ASN A 1 91 ? 2.499 -14.711 -4.653 1.00 74.75 91 ASN A O 1
ATOM 675 N N . ARG A 1 92 ? 3.217 -13.076 -3.304 1.00 81.38 92 ARG A N 1
ATOM 676 C CA . ARG A 1 92 ? 4.317 -13.823 -2.693 1.00 81.38 92 ARG A CA 1
ATOM 677 C C . ARG A 1 92 ? 3.903 -14.401 -1.339 1.00 81.38 92 ARG A C 1
ATOM 679 O O . ARG A 1 92 ? 4.744 -14.979 -0.655 1.00 81.38 92 ARG A O 1
ATOM 686 N N . GLY A 1 93 ? 2.639 -14.231 -0.944 1.00 84.75 93 GLY A N 1
ATOM 687 C CA . GLY A 1 93 ? 2.122 -14.615 0.364 1.00 84.75 93 GLY A CA 1
ATOM 688 C C . GLY A 1 93 ? 2.610 -13.717 1.501 1.00 84.75 93 GLY A C 1
ATOM 689 O O . GLY A 1 93 ? 2.411 -14.076 2.663 1.00 84.75 93 GLY A O 1
ATOM 690 N N . LYS A 1 94 ? 3.243 -12.582 1.184 1.00 90.12 94 LYS A N 1
ATOM 691 C CA . LYS A 1 94 ? 3.816 -11.653 2.156 1.00 90.12 94 LYS A CA 1
ATOM 692 C C . LYS A 1 94 ? 2.782 -10.641 2.616 1.00 90.12 94 LYS A C 1
ATOM 694 O O . LYS A 1 94 ? 1.957 -10.200 1.823 1.00 90.12 94 LYS A O 1
ATOM 699 N N . ARG A 1 95 ? 2.846 -10.283 3.893 1.00 92.25 95 ARG A N 1
ATOM 700 C CA . ARG A 1 95 ? 2.089 -9.198 4.519 1.00 92.25 95 ARG A CA 1
ATOM 701 C C . ARG A 1 95 ? 2.822 -7.863 4.366 1.00 92.25 95 ARG A C 1
ATOM 703 O O . ARG A 1 95 ? 4.038 -7.860 4.170 1.00 92.25 95 ARG A O 1
ATOM 710 N N . PRO A 1 96 ? 2.138 -6.717 4.539 1.00 91.38 96 PRO A N 1
ATOM 711 C CA . PRO A 1 96 ? 2.791 -5.413 4.612 1.00 91.38 96 PRO A CA 1
ATOM 712 C C . PRO A 1 96 ? 3.973 -5.365 5.595 1.00 91.38 96 PRO A C 1
ATOM 714 O O . PRO A 1 96 ? 5.032 -4.834 5.258 1.00 91.38 96 PRO A O 1
ATOM 717 N N . SER A 1 97 ? 3.835 -5.976 6.776 1.00 94.56 97 SER A N 1
ATOM 718 C CA . SER A 1 97 ? 4.889 -6.038 7.797 1.00 94.56 97 SER A CA 1
ATOM 719 C C . SER A 1 97 ? 6.159 -6.759 7.323 1.00 94.56 97 SER A C 1
ATOM 721 O O . SER A 1 97 ? 7.254 -6.339 7.695 1.00 94.56 97 SER A O 1
ATOM 723 N N . ASP A 1 98 ? 6.056 -7.726 6.402 1.00 93.69 98 ASP A N 1
ATOM 724 C CA . ASP A 1 98 ? 7.203 -8.456 5.829 1.00 93.69 98 ASP A CA 1
ATOM 725 C C . ASP A 1 98 ? 8.111 -7.583 4.940 1.00 93.69 98 ASP A C 1
ATOM 727 O O . ASP A 1 98 ? 9.206 -8.004 4.552 1.00 93.69 98 ASP A O 1
ATOM 731 N N . TYR A 1 99 ? 7.658 -6.378 4.578 1.00 92.12 99 TYR A N 1
ATOM 732 C CA . TYR A 1 99 ? 8.441 -5.380 3.845 1.00 92.12 99 TYR A CA 1
ATOM 733 C C . TYR A 1 99 ? 9.068 -4.316 4.763 1.00 92.12 99 TYR A C 1
ATOM 735 O O . TYR A 1 99 ? 9.808 -3.453 4.286 1.00 92.12 99 TYR A O 1
ATOM 743 N N . SER A 1 100 ? 8.817 -4.384 6.074 1.00 93.12 100 SER A N 1
ATOM 744 C CA . SER A 1 100 ? 9.454 -3.526 7.075 1.00 93.12 100 SER A CA 1
ATOM 745 C C . SER A 1 100 ? 10.726 -4.162 7.638 1.00 93.12 100 SER A C 1
ATOM 747 O O . SER A 1 100 ? 10.901 -5.376 7.655 1.00 93.12 100 SER A O 1
ATOM 749 N N . TRP A 1 101 ? 11.641 -3.323 8.120 1.00 89.06 101 TRP A N 1
ATOM 750 C CA . TRP A 1 101 ? 12.871 -3.790 8.762 1.00 89.06 101 TRP A CA 1
ATOM 751 C C . TRP A 1 101 ? 12.564 -4.149 10.225 1.00 89.06 101 TRP A C 1
ATOM 753 O O . TRP A 1 101 ? 11.832 -3.384 10.865 1.00 89.06 101 TRP A O 1
ATOM 763 N N . PRO A 1 102 ? 13.118 -5.240 10.791 1.00 89.50 102 PRO A N 1
ATOM 764 C CA . PRO A 1 102 ? 12.892 -5.591 12.193 1.00 89.50 102 PRO A CA 1
ATOM 765 C C . PRO A 1 102 ? 13.194 -4.416 13.132 1.00 89.50 102 PRO A C 1
ATOM 767 O O . PRO A 1 102 ? 14.177 -3.701 12.933 1.00 89.50 102 PRO A O 1
ATOM 770 N N . ASN A 1 103 ? 12.348 -4.201 14.143 1.00 87.75 103 ASN A N 1
ATOM 771 C CA . ASN A 1 103 ? 12.443 -3.107 15.124 1.00 87.75 103 ASN A CA 1
ATOM 772 C C . ASN A 1 103 ? 12.342 -1.668 14.570 1.00 87.75 103 ASN A C 1
ATOM 774 O O . ASN A 1 103 ? 12.503 -0.711 15.335 1.00 87.75 103 ASN A O 1
ATOM 778 N N . SER A 1 104 ? 12.065 -1.482 13.276 1.00 93.25 104 SER A N 1
ATOM 779 C CA . SER A 1 104 ? 11.826 -0.153 12.697 1.00 93.25 104 SER A CA 1
ATOM 780 C C . SER A 1 104 ? 10.515 0.471 13.204 1.00 93.25 104 SER A C 1
ATOM 782 O O . SER A 1 104 ? 9.625 -0.254 13.654 1.00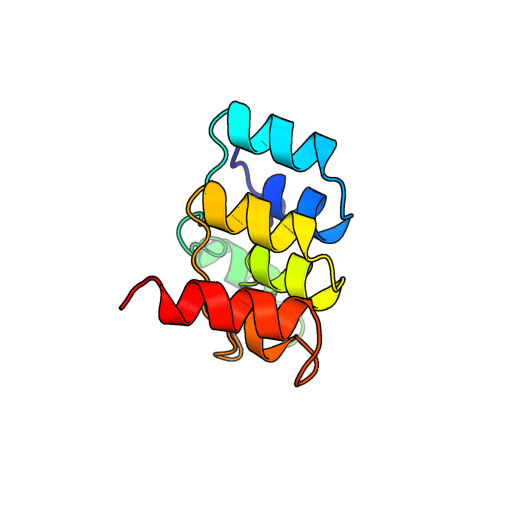 93.25 104 SER A O 1
ATOM 784 N N . PRO A 1 105 ? 10.344 1.806 13.107 1.00 93.69 105 PRO A N 1
ATOM 785 C CA . PRO A 1 105 ? 9.082 2.454 13.463 1.00 93.69 105 PRO A CA 1
ATOM 786 C C . PRO A 1 105 ? 7.870 1.877 12.720 1.00 93.69 105 PRO A C 1
ATOM 788 O O . PRO A 1 105 ? 6.807 1.749 13.318 1.00 93.69 105 PRO A O 1
ATOM 791 N N . THR A 1 106 ? 8.026 1.489 11.448 1.00 93.31 106 THR A N 1
ATOM 792 C CA . THR A 1 106 ? 6.946 0.863 10.672 1.00 93.31 106 THR A CA 1
ATOM 793 C C . THR A 1 106 ? 6.665 -0.568 11.119 1.00 93.31 106 THR A C 1
ATOM 795 O O . THR A 1 106 ? 5.501 -0.927 11.238 1.00 93.31 106 THR A O 1
ATOM 798 N N . ALA A 1 107 ? 7.691 -1.365 11.447 1.00 93.31 107 ALA A N 1
ATOM 799 C CA . ALA A 1 107 ? 7.491 -2.705 12.011 1.00 93.31 107 ALA A CA 1
ATOM 800 C C . ALA A 1 107 ? 6.741 -2.645 13.350 1.00 93.31 107 ALA A C 1
ATOM 802 O O . ALA A 1 107 ? 5.721 -3.306 13.504 1.00 93.31 107 ALA A O 1
ATOM 803 N N . LYS A 1 108 ? 7.164 -1.759 14.261 1.00 94.62 108 LYS A N 1
ATOM 804 C CA . LYS A 1 108 ? 6.472 -1.528 15.541 1.00 94.62 108 LYS A CA 1
ATOM 805 C C . LYS A 1 108 ? 5.039 -1.027 15.355 1.00 94.62 108 LYS A C 1
ATOM 807 O O . LYS A 1 108 ? 4.166 -1.353 16.150 1.00 94.62 108 LYS A O 1
ATOM 812 N N . CYS A 1 109 ? 4.795 -0.221 14.321 1.00 94.62 109 CYS A N 1
ATOM 813 C CA . CYS A 1 109 ? 3.458 0.251 13.968 1.00 94.62 109 CYS A CA 1
ATOM 814 C C . CYS A 1 109 ? 2.554 -0.916 13.539 1.00 94.62 109 CYS A C 1
ATOM 816 O O . CYS A 1 109 ? 1.444 -1.045 14.050 1.00 94.62 109 CYS A O 1
ATOM 818 N N . PHE A 1 110 ? 3.044 -1.816 12.681 1.00 94.75 110 PHE A N 1
ATOM 819 C CA . PHE A 1 110 ? 2.306 -3.031 12.336 1.00 94.75 110 PHE A CA 1
ATOM 820 C C . PHE A 1 110 ? 2.090 -3.942 13.548 1.00 94.75 110 PHE A C 1
ATOM 822 O O . PHE A 1 110 ? 0.950 -4.313 13.794 1.00 94.75 110 PHE A O 1
ATOM 829 N N . GLU A 1 111 ? 3.123 -4.227 14.347 1.00 93.44 111 GLU A N 1
ATOM 830 C CA . GLU A 1 111 ? 3.010 -5.028 15.580 1.00 93.44 111 GLU A CA 1
ATOM 831 C C . GLU A 1 111 ? 1.943 -4.461 16.533 1.00 93.44 111 GLU A C 1
ATOM 833 O O . GLU A 1 111 ? 1.124 -5.204 17.078 1.00 93.44 111 GLU A O 1
ATOM 838 N N . TYR A 1 112 ? 1.905 -3.132 16.690 1.00 93.62 112 TYR A N 1
ATOM 839 C CA . TYR A 1 112 ? 0.889 -2.449 17.486 1.00 93.62 112 TYR A CA 1
ATOM 840 C C . TYR A 1 112 ? -0.525 -2.752 16.976 1.00 93.62 112 TYR A C 1
ATOM 842 O O . TYR A 1 112 ? -1.367 -3.203 17.753 1.00 93.62 112 TYR A O 1
ATOM 850 N N . TYR A 1 113 ? -0.792 -2.552 15.683 1.00 92.00 113 TYR A N 1
ATOM 851 C CA . TYR A 1 113 ? -2.121 -2.796 15.113 1.00 92.00 113 TYR A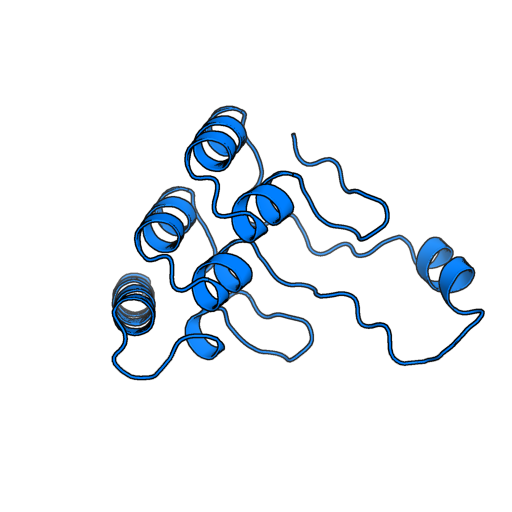 CA 1
ATOM 852 C C . TYR A 1 113 ? -2.488 -4.283 15.043 1.00 92.00 113 TYR A C 1
ATOM 854 O O . TYR A 1 113 ? -3.648 -4.627 15.257 1.00 92.00 113 TYR A O 1
ATOM 862 N N . GLU A 1 114 ? -1.521 -5.169 14.809 1.00 90.31 114 GLU A N 1
ATOM 863 C CA . GLU A 1 114 ? -1.727 -6.619 14.832 1.00 90.31 114 GLU A CA 1
ATOM 864 C C . GLU A 1 114 ? -2.147 -7.093 16.237 1.00 90.31 114 GLU A C 1
ATOM 866 O O . GLU A 1 114 ? -3.089 -7.874 16.369 1.00 90.31 114 GLU A O 1
ATOM 871 N N . SER A 1 115 ? -1.535 -6.548 17.297 1.00 88.12 115 SER A N 1
ATOM 872 C CA . SER A 1 115 ? -1.867 -6.885 18.692 1.00 88.12 115 SER A CA 1
ATOM 873 C C . SER A 1 115 ? -3.214 -6.340 19.188 1.00 88.12 115 SER A C 1
ATOM 875 O O . SER A 1 115 ? -3.725 -6.804 20.202 1.00 88.12 115 SER A O 1
ATOM 877 N N . LYS A 1 116 ? -3.789 -5.349 18.496 1.00 82.50 116 LYS A N 1
ATOM 878 C CA . LYS A 1 116 ? -5.022 -4.650 18.899 1.00 82.50 116 LYS A CA 1
ATOM 879 C C . LYS A 1 116 ? -6.290 -5.229 18.255 1.00 82.50 116 LYS A C 1
ATOM 881 O O . LYS A 1 116 ? -7.390 -4.814 18.606 1.00 82.50 116 LYS A O 1
ATOM 886 N N . LEU A 1 117 ? -6.126 -6.124 17.278 1.00 62.25 117 LEU A N 1
ATOM 887 C CA . LEU A 1 117 ? -7.197 -6.738 16.479 1.00 62.25 117 LEU A CA 1
ATOM 888 C C . LEU A 1 117 ? -7.464 -8.214 16.849 1.00 62.25 117 LEU A C 1
ATOM 890 O O . LEU A 1 117 ? -8.190 -8.899 16.126 1.00 62.25 117 LEU A O 1
ATOM 894 N N . ILE A 1 118 ? -6.873 -8.687 17.949 1.00 50.31 118 ILE A N 1
ATOM 895 C CA . ILE A 1 118 ? -7.121 -9.974 18.627 1.00 50.31 118 ILE A CA 1
ATOM 896 C C . ILE A 1 118 ? -7.902 -9.738 19.919 1.00 50.31 118 ILE A C 1
ATOM 898 O O . ILE A 1 118 ? -8.716 -10.623 20.257 1.00 50.31 118 ILE A O 1
#

InterPro domains:
  IPR002110 Ankyrin repeat [PF00023] (61-91)
  IPR002110 Ankyrin repeat [PF12796] (5-52)
  IPR002110 Ankyrin repeat [PS50088] (7-35)
  IPR002110 Ankyrin repeat [PS50088] (59-91)
  IPR002110 Ankyrin repeat [SM00248] (7-36)
  IPR002110 Ankyrin repeat [SM00248] (59-88)
  IPR036770 Ankyrin repeat-containing domain superfamily [G3DSA:1.25.40.20] (1-47)
  IPR036770 Ankyrin repeat-containing domain superfamily [G3DSA:1.25.40.20] (48-106)
  IPR036770 Ankyrin repeat-containing domain superfamily [SSF48403] (1-101)
  IPR051573 Ankyrin repeat and SOCS box protein-like [PTHR24136] (50-115)

Secondary structure (DSSP, 8-state):
-----TTS--HHHHHHHTT-HHHHHHHHHTT--SS-----S-HHHHHHHTTS-TT-------HHHHHHHTT-HHHHHHHHHTT--TT---TTS--GGGGSPTTSHHHHHHHHHHHT--

Sequence (118 aa):
VDARNIDGSTPLCDASAAGSLECIKLLLEYGAKVNPPLFTASPLHEACMSGAKVNAAKLHETALHHAAKVKNKDLIEMLVEFGGNVYARDNRGKRPSDYSWPNSPTAKCFEYYESKLI